Protein AF-N6UCB0-F1 (afdb_monomer)

Secondary structure (DSSP, 8-state):
--SEEE-TTS-EEEPPP--GGG--HHHHHHHHHHHHHHHHHTT-SS---PPPS-TT------PPP------------------------

Radius of gyration: 38.49 Å; Cα contacts (8 Å, |Δi|>4): 25; chains: 1; bounding box: 80×52×100 Å

Organism: Dendroctonus ponderosae (NCBI:txid77166)

Structure (mmCIF, N/CA/C/O backbone):
data_AF-N6UCB0-F1
#
_entry.id   AF-N6UCB0-F1
#
loop_
_atom_site.group_PDB
_atom_site.id
_atom_site.type_symbol
_atom_site.label_atom_id
_atom_site.label_alt_id
_atom_site.label_comp_id
_atom_site.label_asym_id
_atom_site.label_entity_id
_atom_site.label_seq_id
_atom_site.pdbx_PDB_ins_code
_atom_site.Cartn_x
_atom_site.Cartn_y
_atom_site.Cartn_z
_atom_site.occupancy
_atom_site.B_iso_or_equiv
_atom_site.auth_seq_id
_atom_site.auth_comp_id
_atom_site.auth_asym_id
_atom_site.auth_atom_id
_atom_site.pdbx_PDB_model_num
ATOM 1 N N . GLY A 1 1 ? -6.480 -12.204 18.189 1.00 53.19 1 GLY A N 1
ATOM 2 C CA . GLY A 1 1 ? -6.534 -10.755 18.458 1.00 53.19 1 GLY A CA 1
ATOM 3 C C . GLY A 1 1 ? -7.599 -10.158 17.570 1.00 53.19 1 GLY A C 1
ATOM 4 O O . GLY A 1 1 ? -7.492 -10.328 16.369 1.00 53.19 1 GLY A O 1
ATOM 5 N N . SER A 1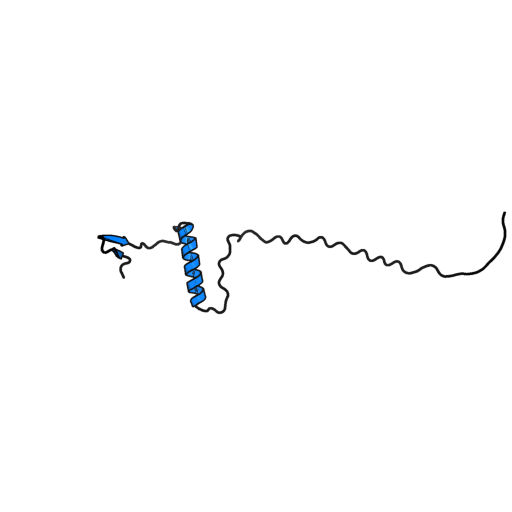 2 ? -8.635 -9.544 18.140 1.00 65.31 2 SER A N 1
ATOM 6 C CA . SER A 1 2 ? -9.876 -9.171 17.432 1.00 65.31 2 SER A CA 1
ATOM 7 C C . SER A 1 2 ? -9.807 -7.883 16.604 1.00 65.31 2 SER A C 1
ATOM 9 O O . SER A 1 2 ? -10.842 -7.273 16.395 1.00 65.31 2 SER A O 1
ATOM 11 N N . CYS A 1 3 ? -8.631 -7.418 16.170 1.00 78.19 3 CYS A N 1
ATOM 12 C CA . CYS A 1 3 ? -8.511 -6.136 15.453 1.00 78.19 3 CYS A CA 1
ATOM 13 C C . CYS A 1 3 ? -9.080 -4.922 16.225 1.00 78.19 3 CYS A C 1
ATOM 15 O O . CYS A 1 3 ? -9.302 -3.870 15.645 1.00 78.19 3 CYS A O 1
ATOM 17 N N . VAL A 1 4 ? -9.286 -5.042 17.541 1.00 84.62 4 VAL A N 1
ATOM 18 C CA . VAL A 1 4 ? -9.812 -3.981 18.406 1.00 84.62 4 VAL A CA 1
ATOM 19 C C . VAL A 1 4 ? -8.767 -3.616 19.451 1.00 84.62 4 VAL A C 1
ATOM 21 O O . VAL A 1 4 ? -8.309 -4.475 20.210 1.00 84.62 4 VAL A O 1
ATOM 24 N N . TRP A 1 5 ? -8.420 -2.335 19.516 1.00 86.19 5 TRP A N 1
ATOM 25 C CA . TRP A 1 5 ? -7.575 -1.754 20.552 1.00 86.19 5 TRP A CA 1
ATOM 26 C C . TRP A 1 5 ? -8.376 -0.752 21.369 1.00 86.19 5 TRP A C 1
ATOM 28 O O . TRP A 1 5 ? -8.902 0.225 20.842 1.00 86.19 5 TRP A O 1
ATOM 38 N N . ASN A 1 6 ? -8.450 -0.996 22.674 1.00 89.00 6 ASN A N 1
ATOM 39 C CA . ASN A 1 6 ? -9.102 -0.098 23.616 1.00 89.00 6 ASN A CA 1
ATOM 40 C C . ASN A 1 6 ? -8.033 0.725 24.340 1.00 89.00 6 ASN A C 1
ATOM 42 O O . ASN A 1 6 ? -7.072 0.181 24.882 1.00 89.00 6 ASN A O 1
ATOM 46 N N . SER A 1 7 ? -8.200 2.041 24.346 1.00 86.94 7 SER A N 1
ATOM 47 C CA . SER A 1 7 ? -7.425 2.963 25.168 1.00 86.94 7 SER A CA 1
ATOM 48 C C . SER A 1 7 ? -7.996 3.000 26.584 1.00 86.94 7 SER A C 1
ATOM 50 O O . SER A 1 7 ? -9.208 2.921 26.775 1.00 86.94 7 SER A O 1
ATOM 52 N N . LEU A 1 8 ? -7.135 3.238 27.576 1.00 86.25 8 LEU A N 1
ATOM 53 C CA . LEU A 1 8 ? -7.532 3.479 28.971 1.00 86.25 8 LEU A CA 1
ATOM 54 C C . LEU A 1 8 ? -8.432 4.720 29.134 1.00 86.25 8 LEU A C 1
ATOM 56 O O . LEU A 1 8 ? -9.125 4.857 30.133 1.00 86.25 8 LEU A O 1
ATOM 60 N N . SER A 1 9 ? -8.451 5.607 28.133 1.00 88.88 9 SER A N 1
ATOM 61 C CA . SER A 1 9 ? -9.344 6.772 28.058 1.00 88.88 9 SER A CA 1
ATOM 62 C C . SER A 1 9 ? -10.765 6.448 27.562 1.00 88.88 9 SER A C 1
ATOM 64 O O . SER A 1 9 ?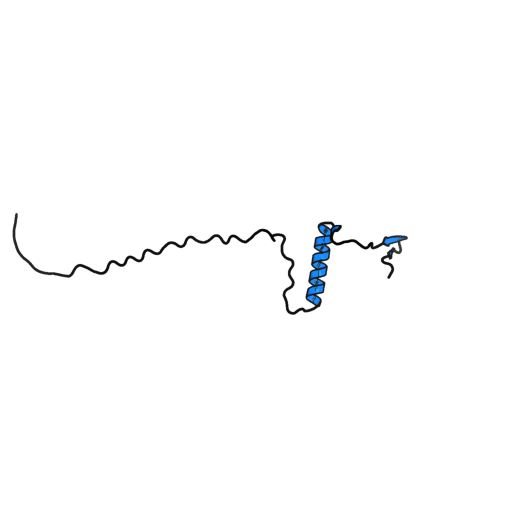 -11.563 7.360 27.367 1.00 88.88 9 SER A O 1
ATOM 66 N N . GLY A 1 10 ? -11.075 5.173 27.298 1.00 87.25 10 GLY A N 1
ATOM 67 C CA . GLY A 1 10 ? -12.363 4.728 26.754 1.00 87.25 10 GLY A CA 1
ATOM 68 C C . GLY A 1 10 ? -12.485 4.831 25.229 1.00 87.25 10 GLY A C 1
ATOM 69 O O . GLY A 1 10 ? -13.507 4.450 24.669 1.00 87.25 10 GLY A O 1
ATOM 70 N N . ARG A 1 11 ? -11.451 5.320 24.530 1.00 88.69 11 ARG A N 1
ATOM 71 C CA . ARG A 1 11 ? -11.424 5.349 23.057 1.00 88.69 11 ARG A CA 1
ATOM 72 C C . ARG A 1 11 ? -11.141 3.965 22.490 1.00 88.69 11 ARG A C 1
ATOM 74 O O . ARG A 1 11 ? -10.263 3.267 22.989 1.00 88.69 11 ARG A O 1
ATOM 81 N N . GLN A 1 12 ? -11.817 3.614 21.405 1.00 89.44 12 GLN A N 1
ATOM 82 C CA . GLN A 1 12 ? -11.661 2.335 2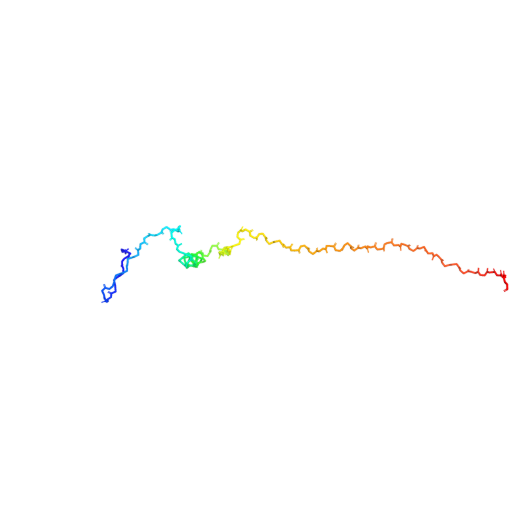0.725 1.00 89.44 12 GLN A CA 1
ATOM 83 C C . GLN A 1 12 ? -11.181 2.548 19.289 1.00 89.44 12 GLN A C 1
ATOM 85 O O . GLN A 1 12 ? -11.687 3.415 18.580 1.00 89.44 12 GLN A O 1
ATOM 90 N N . VAL A 1 13 ? -10.204 1.750 18.867 1.00 87.94 13 VAL A N 1
ATOM 91 C CA . VAL A 1 13 ? -9.718 1.676 17.488 1.00 87.94 13 VAL A CA 1
ATOM 92 C C . VAL A 1 13 ? -10.030 0.285 16.965 1.00 87.94 13 VAL A C 1
ATOM 94 O O . VAL A 1 13 ? -9.579 -0.704 17.540 1.00 87.94 13 VAL A O 1
ATOM 97 N N . ILE A 1 14 ? -10.805 0.217 15.887 1.00 87.75 14 ILE A N 1
ATOM 98 C CA . ILE A 1 14 ? -11.144 -1.028 15.199 1.00 87.75 14 ILE A CA 1
ATOM 99 C C . ILE A 1 14 ? -10.415 -1.006 13.861 1.00 87.75 14 ILE A C 1
ATOM 101 O O . ILE A 1 14 ? -10.670 -0.141 13.025 1.00 87.75 14 ILE A O 1
ATOM 105 N N . LEU A 1 15 ? -9.482 -1.931 13.680 1.00 83.88 15 LEU A N 1
ATOM 106 C CA . LEU A 1 15 ? -8.830 -2.166 12.403 1.00 83.88 15 LEU A CA 1
ATOM 107 C C . LEU A 1 15 ? -9.824 -2.912 11.513 1.00 83.88 15 LEU A C 1
ATOM 109 O O . LEU A 1 15 ? -10.347 -3.954 11.902 1.00 83.88 15 LEU A O 1
ATOM 113 N N . GLN A 1 16 ? -10.099 -2.343 10.347 1.00 82.69 16 GLN A N 1
ATOM 114 C CA . GLN A 1 16 ? -10.915 -2.969 9.316 1.00 82.69 16 GLN A CA 1
ATOM 115 C C . GLN A 1 16 ? -10.005 -3.567 8.252 1.00 82.69 16 GLN A C 1
ATOM 117 O O . GLN A 1 16 ? -8.930 -3.027 7.970 1.00 82.69 16 GLN A O 1
ATOM 122 N N . ASP A 1 17 ? -10.455 -4.667 7.662 1.00 82.06 17 ASP A N 1
ATOM 123 C CA . ASP A 1 17 ? -9.814 -5.215 6.478 1.00 82.06 17 ASP A CA 1
ATOM 124 C C . ASP A 1 17 ? -10.135 -4.314 5.280 1.00 82.06 17 ASP A C 1
ATOM 126 O O . ASP A 1 17 ? -11.280 -3.907 5.075 1.00 82.06 17 ASP A O 1
ATOM 130 N N . THR A 1 18 ? -9.112 -3.993 4.491 1.00 82.88 18 THR A N 1
ATOM 131 C CA . THR A 1 18 ? -9.227 -3.094 3.340 1.00 82.88 18 THR A CA 1
ATOM 132 C C . THR A 1 18 ? -8.481 -3.688 2.155 1.00 82.88 18 THR A C 1
ATOM 134 O O . THR A 1 18 ? -7.321 -4.088 2.281 1.00 82.88 18 THR A O 1
ATOM 137 N N . ASP A 1 19 ? -9.116 -3.697 0.983 1.00 84.56 19 ASP A N 1
ATOM 138 C CA . ASP A 1 19 ? -8.455 -4.116 -0.253 1.00 84.56 19 ASP A CA 1
ATOM 139 C C . ASP A 1 19 ? -7.422 -3.085 -0.716 1.00 84.56 19 ASP A C 1
ATOM 141 O O . ASP A 1 19 ? -7.620 -1.874 -0.600 1.00 84.56 19 ASP A O 1
ATOM 145 N N . LEU A 1 20 ? -6.353 -3.556 -1.365 1.00 83.75 20 LEU A N 1
ATOM 146 C CA . LEU A 1 20 ? -5.290 -2.701 -1.913 1.00 83.75 20 LEU A CA 1
ATOM 147 C C . LEU A 1 20 ? -5.808 -1.603 -2.862 1.00 83.75 20 LEU A C 1
ATOM 149 O O . LEU A 1 20 ? -5.178 -0.552 -2.981 1.00 83.75 20 LEU A O 1
ATOM 153 N N . LEU A 1 21 ? -6.940 -1.848 -3.531 1.00 85.50 21 LEU A N 1
ATOM 154 C CA . LEU A 1 21 ? -7.570 -0.918 -4.473 1.00 85.50 21 LEU A CA 1
ATOM 155 C C . LEU A 1 21 ? -8.205 0.296 -3.784 1.00 85.50 21 LEU A C 1
ATOM 157 O O . LEU A 1 21 ? -8.279 1.362 -4.391 1.00 85.50 21 LEU A O 1
ATOM 161 N N . HIS A 1 22 ? -8.627 0.149 -2.528 1.00 87.19 22 HIS A N 1
ATOM 162 C CA . HIS A 1 22 ? -9.319 1.191 -1.769 1.00 87.19 22 HIS A CA 1
ATOM 163 C C . HIS A 1 22 ? -8.367 2.053 -0.922 1.00 87.19 22 HIS A C 1
ATOM 165 O O . HIS A 1 22 ? -8.815 2.982 -0.256 1.00 87.19 22 HIS A O 1
ATOM 171 N N . LEU A 1 23 ? -7.057 1.775 -0.951 1.00 85.00 23 LEU A N 1
ATOM 172 C CA . LEU A 1 23 ? -6.058 2.549 -0.214 1.00 85.00 23 LEU A CA 1
ATOM 173 C C . LEU A 1 23 ? -5.849 3.931 -0.835 1.00 85.00 23 LEU A C 1
ATOM 175 O O . LEU A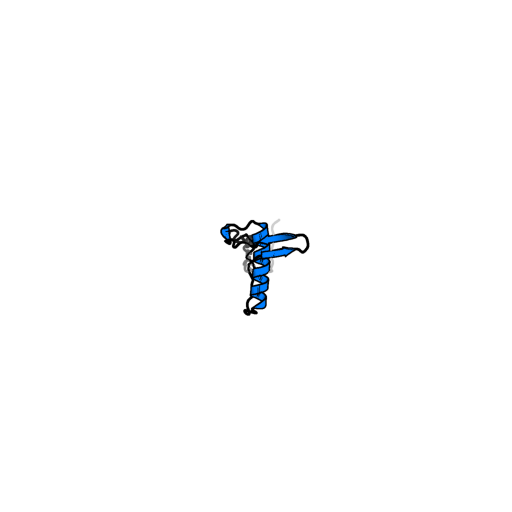 1 23 ? -5.590 4.065 -2.040 1.00 85.00 23 LEU A O 1
ATOM 179 N N . SER A 1 24 ? -5.847 4.951 0.020 1.00 87.81 24 SER A N 1
ATOM 180 C CA . SER A 1 24 ? -5.409 6.296 -0.343 1.00 87.81 24 SER A CA 1
ATOM 181 C C . SER A 1 24 ? -3.936 6.310 -0.768 1.00 87.81 24 SER A C 1
ATOM 183 O O . SER A 1 24 ? -3.156 5.392 -0.494 1.00 87.81 24 SER A O 1
ATOM 185 N N . GLU A 1 25 ? -3.514 7.390 -1.427 1.00 85.06 25 GLU A N 1
ATOM 186 C CA . GLU A 1 25 ? -2.129 7.534 -1.885 1.00 85.06 25 GLU A CA 1
ATOM 187 C C . GLU A 1 25 ? -1.121 7.470 -0.722 1.00 85.06 25 GLU A C 1
ATOM 189 O O . GLU A 1 25 ? -0.048 6.871 -0.848 1.00 85.06 25 GLU A O 1
ATOM 194 N N . LEU A 1 26 ? -1.477 8.049 0.430 1.00 87.81 26 LEU A N 1
ATOM 195 C CA . LEU A 1 26 ? -0.644 8.023 1.630 1.00 87.81 26 LEU A CA 1
ATOM 196 C C . LEU A 1 26 ? -0.500 6.595 2.168 1.00 87.81 26 LEU A C 1
ATOM 198 O O . LEU A 1 26 ? 0.619 6.133 2.400 1.00 87.81 26 LEU A O 1
ATOM 202 N N . GLU A 1 27 ? -1.616 5.889 2.337 1.00 87.50 27 GLU A N 1
ATOM 203 C CA . GLU A 1 27 ? -1.631 4.521 2.864 1.00 87.50 27 GLU A CA 1
ATOM 204 C C . GLU A 1 27 ? -0.860 3.572 1.951 1.00 87.50 27 GLU A C 1
ATOM 206 O O . GLU A 1 27 ? -0.043 2.785 2.429 1.00 87.50 27 GLU A O 1
ATOM 211 N N . ARG A 1 28 ? -1.024 3.710 0.631 1.00 88.12 28 ARG A N 1
ATOM 212 C CA . ARG A 1 28 ? -0.267 2.942 -0.362 1.00 88.12 28 ARG A CA 1
ATOM 213 C C . ARG A 1 28 ? 1.239 3.149 -0.211 1.00 88.12 28 ARG A C 1
ATOM 215 O O . ARG A 1 28 ? 1.985 2.171 -0.185 1.00 88.12 28 ARG A O 1
ATOM 222 N N . LYS A 1 29 ? 1.697 4.400 -0.065 1.00 88.38 29 LYS A N 1
ATOM 223 C CA . LYS A 1 29 ? 3.124 4.727 0.139 1.00 88.38 29 LYS A CA 1
ATOM 224 C C . LYS A 1 29 ? 3.668 4.137 1.439 1.00 88.38 29 LYS A C 1
ATOM 226 O O . LYS A 1 29 ? 4.802 3.656 1.467 1.00 88.38 29 LYS A O 1
ATOM 231 N N . VAL A 1 30 ? 2.887 4.167 2.518 1.00 89.75 30 VAL A N 1
ATOM 232 C CA . VAL A 1 30 ? 3.284 3.573 3.804 1.00 89.75 30 VAL A CA 1
ATOM 233 C C . VAL A 1 30 ? 3.355 2.051 3.694 1.00 89.75 30 VAL A C 1
ATOM 235 O O . VAL A 1 30 ? 4.383 1.464 4.039 1.00 89.75 30 VAL A O 1
ATOM 238 N N . LEU A 1 31 ? 2.316 1.414 3.152 1.00 89.62 31 LEU A N 1
ATOM 239 C CA . LEU A 1 31 ? 2.256 -0.035 2.969 1.00 89.62 31 LEU A CA 1
ATOM 240 C C . LEU A 1 31 ? 3.415 -0.539 2.111 1.00 89.62 31 LEU A C 1
ATOM 242 O O . LEU A 1 31 ? 4.056 -1.530 2.449 1.00 89.62 31 LEU A O 1
ATOM 246 N N . GLN A 1 32 ? 3.729 0.178 1.039 1.00 89.62 32 GLN A N 1
ATOM 247 C CA . GLN A 1 32 ? 4.837 -0.131 0.152 1.00 89.62 32 GLN A CA 1
ATOM 248 C C . GLN A 1 32 ? 6.189 -0.165 0.887 1.00 89.62 32 GLN A C 1
ATOM 250 O O . GLN A 1 32 ? 6.967 -1.100 0.695 1.00 89.62 32 GLN A O 1
ATOM 255 N N . LYS A 1 33 ? 6.462 0.804 1.772 1.00 89.62 33 LYS A N 1
ATOM 256 C CA . LYS A 1 33 ? 7.681 0.803 2.602 1.00 89.62 33 LYS A CA 1
ATOM 257 C C . LYS A 1 33 ? 7.729 -0.407 3.533 1.00 89.62 33 LYS A C 1
ATOM 259 O O . LYS A 1 33 ? 8.761 -1.069 3.621 1.00 89.62 33 LYS A O 1
ATOM 264 N N . VAL A 1 34 ? 6.611 -0.712 4.195 1.00 90.75 34 VAL A N 1
ATOM 265 C CA . VAL A 1 34 ? 6.504 -1.872 5.094 1.00 90.75 34 VAL A CA 1
ATOM 266 C C . VAL A 1 34 ? 6.703 -3.177 4.321 1.00 90.75 34 VAL A C 1
ATOM 268 O O . VAL A 1 34 ? 7.426 -4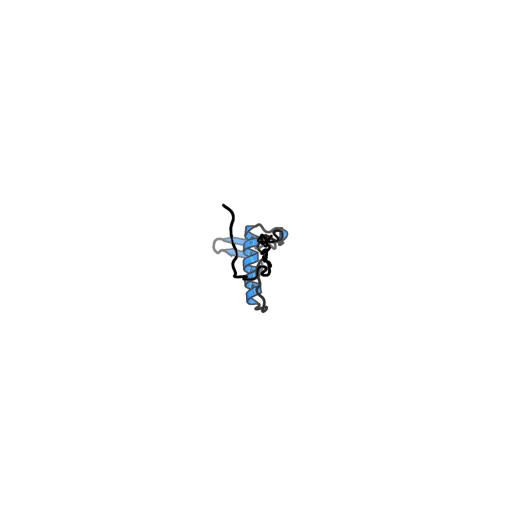.057 4.783 1.00 90.75 34 VAL A O 1
ATOM 271 N N . ALA A 1 35 ? 6.119 -3.298 3.129 1.00 90.00 35 ALA A N 1
ATOM 272 C CA . ALA A 1 35 ? 6.259 -4.470 2.272 1.00 90.00 35 ALA A CA 1
ATOM 273 C C . ALA A 1 35 ? 7.713 -4.688 1.831 1.00 90.00 35 ALA A C 1
ATOM 275 O O . ALA A 1 35 ? 8.212 -5.805 1.943 1.00 90.00 35 ALA A O 1
ATOM 276 N N . ILE A 1 36 ? 8.421 -3.632 1.409 1.00 89.75 36 ILE A N 1
ATOM 277 C CA . ILE A 1 36 ? 9.853 -3.723 1.080 1.00 89.75 36 ILE A CA 1
ATOM 278 C C . ILE A 1 36 ? 10.653 -4.209 2.287 1.00 89.75 36 ILE A C 1
ATOM 280 O O . ILE A 1 36 ? 11.432 -5.147 2.151 1.00 89.75 36 ILE A O 1
ATOM 284 N N . ALA A 1 37 ? 10.459 -3.594 3.456 1.00 88.88 37 ALA A N 1
ATOM 285 C CA . ALA A 1 37 ? 11.199 -3.960 4.661 1.00 88.88 37 ALA A CA 1
ATOM 286 C C . ALA A 1 37 ? 10.979 -5.436 5.024 1.00 88.88 37 ALA A C 1
ATOM 288 O O . ALA A 1 37 ? 11.931 -6.151 5.331 1.00 88.88 37 ALA A O 1
ATOM 289 N N . LYS A 1 38 ? 9.733 -5.915 4.907 1.00 89.56 38 LYS A N 1
ATOM 290 C CA . LYS A 1 38 ? 9.402 -7.330 5.108 1.00 89.56 38 LYS A CA 1
ATOM 291 C C . LYS A 1 38 ? 10.083 -8.236 4.079 1.00 89.56 38 LYS A C 1
ATOM 293 O O . LYS A 1 38 ? 10.663 -9.240 4.468 1.00 89.56 38 LYS A O 1
ATOM 298 N N . LEU A 1 39 ? 10.066 -7.883 2.793 1.00 88.31 39 LEU A N 1
ATOM 299 C CA . LEU A 1 39 ? 10.720 -8.669 1.736 1.00 88.31 39 LEU A CA 1
ATOM 300 C C . LEU A 1 39 ? 12.248 -8.696 1.876 1.00 88.31 39 LEU A C 1
ATOM 302 O O . LEU A 1 39 ? 12.872 -9.720 1.616 1.00 88.31 39 LEU A O 1
ATOM 306 N N . GLN A 1 40 ? 12.854 -7.593 2.311 1.00 88.38 40 GLN A N 1
ATOM 307 C CA . GLN A 1 40 ? 14.289 -7.520 2.584 1.00 88.38 40 GLN A CA 1
ATOM 308 C C . GLN A 1 40 ? 14.676 -8.388 3.784 1.00 88.38 40 GLN A C 1
ATOM 310 O O . GLN A 1 40 ? 15.675 -9.095 3.714 1.00 88.38 40 GLN A O 1
ATOM 315 N N . ALA A 1 41 ? 13.858 -8.407 4.841 1.00 89.56 41 ALA A N 1
ATOM 316 C CA . ALA A 1 41 ? 14.078 -9.265 6.006 1.00 89.56 41 ALA A CA 1
ATOM 317 C C . ALA A 1 41 ? 14.021 -10.769 5.676 1.00 89.56 41 ALA A C 1
ATOM 319 O O . ALA A 1 41 ? 14.605 -11.574 6.397 1.00 89.56 41 ALA A O 1
ATOM 320 N N . LEU A 1 42 ? 13.364 -11.152 4.574 1.00 89.81 42 LEU A N 1
ATOM 321 C CA . LEU A 1 42 ? 13.364 -12.530 4.072 1.00 89.81 42 LEU A CA 1
ATOM 322 C C . LEU A 1 42 ? 14.682 -12.928 3.382 1.00 89.81 42 LEU A C 1
ATOM 324 O O . LEU A 1 42 ? 14.836 -14.093 3.030 1.00 89.81 42 LEU A O 1
ATOM 328 N N . ASN A 1 43 ? 15.633 -12.000 3.195 1.00 84.75 43 ASN A N 1
ATOM 329 C CA . ASN A 1 43 ? 16.975 -12.252 2.651 1.00 84.75 43 ASN A CA 1
ATOM 330 C C . ASN A 1 43 ? 16.977 -13.080 1.355 1.00 8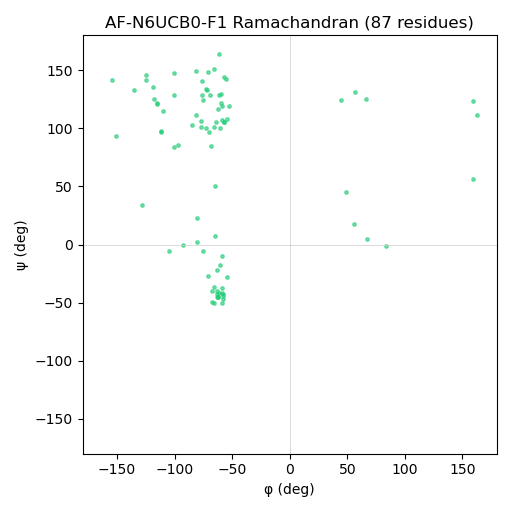4.75 43 ASN A C 1
ATOM 332 O O . ASN A 1 43 ? 17.787 -13.984 1.174 1.00 84.75 43 ASN A O 1
ATOM 336 N N . LEU A 1 44 ? 16.094 -12.730 0.417 1.00 84.44 44 LEU A N 1
ATOM 337 C CA . LEU A 1 44 ? 15.875 -13.448 -0.847 1.00 84.44 44 LEU A CA 1
ATOM 338 C C . LEU A 1 44 ? 17.082 -13.438 -1.817 1.00 84.44 44 LEU A C 1
ATOM 340 O O . LEU A 1 44 ? 16.945 -13.836 -2.969 1.00 84.44 44 LEU A O 1
ATOM 344 N N . GLY A 1 45 ? 18.247 -12.926 -1.404 1.00 79.31 45 GLY A N 1
ATOM 345 C CA . GLY A 1 45 ? 19.448 -12.810 -2.240 1.00 79.31 45 GLY A CA 1
ATOM 346 C C . GLY A 1 45 ? 19.329 -11.813 -3.399 1.00 79.31 45 GLY A C 1
ATOM 347 O O . GLY A 1 45 ? 20.252 -11.687 -4.199 1.00 79.31 45 GLY A O 1
ATOM 348 N N . VAL A 1 46 ? 18.212 -11.084 -3.493 1.00 83.00 46 VAL A N 1
ATOM 349 C CA . VAL A 1 46 ? 17.915 -10.125 -4.564 1.00 83.00 46 VAL A CA 1
ATOM 350 C C . VAL A 1 46 ? 17.588 -8.748 -3.997 1.00 83.00 46 VAL A C 1
ATOM 352 O O . VAL A 1 46 ? 16.992 -8.607 -2.929 1.00 83.00 46 VAL A O 1
ATOM 355 N N . CYS A 1 47 ? 17.971 -7.699 -4.725 1.00 77.25 47 CYS A N 1
ATOM 356 C CA . CYS A 1 47 ? 17.669 -6.328 -4.334 1.00 77.25 47 CYS A CA 1
ATOM 357 C C . CYS A 1 47 ? 16.201 -6.003 -4.648 1.00 77.25 47 CYS A C 1
ATOM 359 O O . CYS A 1 47 ? 15.850 -5.715 -5.792 1.00 77.25 47 CYS A O 1
ATOM 361 N N . VAL A 1 48 ? 15.342 -6.034 -3.629 1.00 81.06 48 VAL A N 1
ATOM 362 C CA . VAL A 1 48 ? 13.934 -5.643 -3.756 1.00 81.06 48 VAL A CA 1
ATOM 363 C C . VAL A 1 48 ? 13.836 -4.120 -3.683 1.00 81.06 48 VAL A C 1
ATOM 365 O O . VAL A 1 48 ? 14.089 -3.515 -2.638 1.00 81.06 48 VAL A O 1
ATOM 368 N N . LYS A 1 49 ? 13.475 -3.499 -4.809 1.00 80.81 49 LYS A N 1
ATOM 369 C CA . LYS A 1 49 ? 13.202 -2.064 -4.929 1.00 80.81 49 LYS A CA 1
ATOM 370 C C . LYS A 1 49 ? 11.816 -1.863 -5.508 1.00 80.81 49 LYS A C 1
ATOM 372 O O . LYS A 1 49 ? 11.402 -2.572 -6.419 1.00 80.81 49 LYS A O 1
ATOM 377 N N . VAL A 1 50 ? 11.129 -0.854 -4.999 1.00 77.69 50 VAL A N 1
ATOM 378 C CA . VAL A 1 50 ? 9.907 -0.362 -5.622 1.00 77.69 50 VAL A CA 1
ATOM 379 C C . VAL A 1 50 ? 10.258 0.310 -6.941 1.00 77.69 50 VAL A C 1
ATOM 381 O O . VAL A 1 50 ? 11.122 1.192 -6.944 1.00 77.69 50 VAL A O 1
ATOM 384 N N . PRO A 1 51 ? 9.595 -0.061 -8.046 1.00 71.69 51 PRO A N 1
ATOM 385 C CA . PRO A 1 51 ? 9.645 0.729 -9.261 1.00 71.69 51 PRO A CA 1
ATOM 386 C C . PRO A 1 51 ? 9.124 2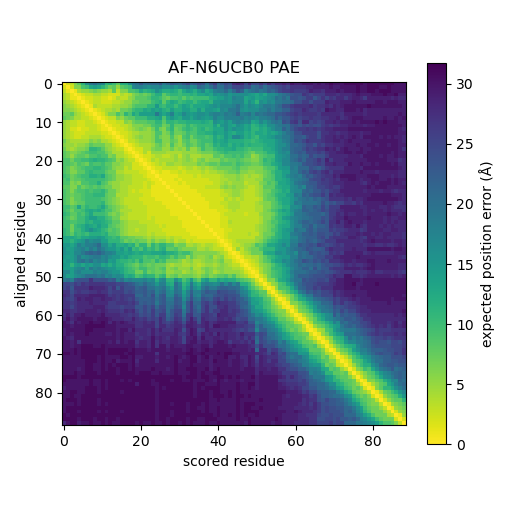.134 -8.948 1.00 71.69 51 PRO A C 1
ATOM 388 O O . PRO A 1 51 ? 7.989 2.295 -8.506 1.00 71.69 51 PRO A O 1
ATOM 391 N N . THR A 1 52 ? 9.954 3.157 -9.139 1.00 69.06 52 THR A N 1
ATOM 392 C CA . THR A 1 52 ? 9.473 4.540 -9.197 1.00 69.06 52 THR A CA 1
ATOM 393 C C . THR A 1 52 ? 8.433 4.645 -10.312 1.00 69.06 52 THR A C 1
ATOM 395 O O . THR A 1 52 ? 8.561 3.957 -11.324 1.00 69.06 52 THR A O 1
ATOM 398 N N . GLU A 1 53 ? 7.401 5.468 -10.112 1.00 56.12 53 GLU A N 1
ATOM 399 C CA . GLU A 1 53 ? 6.181 5.616 -10.933 1.00 56.12 53 GLU A CA 1
ATOM 400 C C . GLU A 1 53 ? 6.433 6.157 -12.365 1.00 56.12 53 GLU A C 1
ATOM 402 O O . GLU A 1 53 ? 5.808 7.100 -12.836 1.00 56.12 53 GLU A O 1
ATOM 407 N N . ASN A 1 54 ? 7.366 5.554 -13.095 1.00 53.53 54 ASN A N 1
ATOM 408 C CA . ASN A 1 54 ? 7.756 5.886 -14.459 1.00 53.53 54 ASN A CA 1
ATOM 409 C C . ASN A 1 54 ? 7.727 4.642 -15.354 1.00 53.53 54 ASN A C 1
ATOM 411 O O . ASN A 1 54 ? 8.504 4.542 -16.300 1.00 53.53 54 ASN A O 1
ATOM 415 N N . ILE A 1 55 ? 6.795 3.717 -15.108 1.00 54.81 55 ILE A N 1
ATOM 416 C CA . ILE A 1 55 ? 6.603 2.506 -15.929 1.00 54.81 55 ILE A CA 1
ATOM 417 C C . ILE A 1 55 ? 6.286 2.859 -17.410 1.00 54.81 55 ILE A C 1
ATOM 419 O O . ILE A 1 55 ? 6.372 2.000 -18.279 1.00 54.81 55 ILE A O 1
ATOM 423 N N . GLY A 1 56 ? 6.027 4.136 -17.742 1.00 52.53 56 GLY A N 1
ATOM 424 C CA . GLY A 1 56 ? 5.902 4.641 -19.119 1.00 52.53 56 GLY A CA 1
ATOM 425 C C . GLY A 1 56 ? 7.072 5.472 -19.677 1.00 52.53 56 GLY A C 1
ATOM 426 O O . GLY A 1 56 ? 7.040 5.822 -20.854 1.00 52.53 56 GLY A O 1
ATOM 427 N N . ALA A 1 57 ? 8.104 5.814 -18.899 1.00 54.03 57 ALA A N 1
ATOM 428 C CA . ALA A 1 57 ? 9.212 6.632 -19.401 1.00 54.03 57 ALA A CA 1
ATOM 429 C C . ALA A 1 57 ? 10.414 5.748 -19.743 1.00 54.03 57 ALA A C 1
ATOM 431 O O . ALA A 1 57 ? 11.345 5.597 -18.953 1.00 54.03 57 ALA A O 1
ATOM 432 N N . ILE A 1 58 ? 10.405 5.179 -20.951 1.00 60.81 58 ILE A N 1
ATOM 433 C CA . ILE A 1 58 ? 11.626 4.657 -21.573 1.00 60.81 58 ILE A CA 1
ATOM 434 C C . ILE A 1 58 ? 12.650 5.801 -21.532 1.00 60.81 58 ILE A C 1
ATOM 436 O O . ILE A 1 58 ? 12.381 6.857 -22.113 1.00 60.81 58 ILE A O 1
ATOM 440 N N . PRO A 1 59 ? 13.812 5.660 -20.868 1.00 58.34 59 PRO A N 1
ATOM 441 C CA . PRO A 1 59 ? 14.819 6.701 -20.911 1.00 58.34 59 PRO A CA 1
ATOM 442 C C . PRO A 1 59 ? 15.323 6.787 -22.352 1.00 58.34 59 PRO A C 1
ATOM 444 O O . PRO A 1 59 ? 16.141 5.976 -22.791 1.00 58.34 59 PRO A O 1
ATOM 447 N N . THR A 1 60 ? 14.841 7.772 -23.112 1.00 62.00 60 THR A N 1
ATOM 448 C CA . THR A 1 60 ? 15.396 8.103 -24.423 1.00 62.00 60 THR A CA 1
ATOM 449 C C . THR A 1 60 ? 16.782 8.682 -24.178 1.00 62.00 60 THR A C 1
ATOM 451 O O . THR A 1 60 ? 16.966 9.892 -24.025 1.00 62.00 60 THR A O 1
ATOM 454 N N . LYS A 1 61 ? 17.777 7.803 -24.060 1.00 66.25 61 LYS A N 1
ATOM 455 C CA . LYS A 1 61 ? 19.187 8.174 -23.991 1.00 66.25 61 LYS A CA 1
ATOM 456 C C . LYS A 1 61 ? 19.454 9.036 -25.226 1.00 66.25 61 LYS A C 1
ATOM 458 O O . LYS A 1 61 ? 19.430 8.519 -26.342 1.00 66.25 61 LYS A O 1
ATOM 463 N N . LYS A 1 62 ? 19.637 10.352 -25.051 1.00 66.88 62 LYS A N 1
ATOM 464 C CA . LYS A 1 62 ? 19.935 11.269 -26.162 1.00 66.88 62 LYS A CA 1
ATOM 465 C C . LYS A 1 62 ? 21.201 10.752 -26.849 1.00 66.88 62 LYS A C 1
ATOM 467 O O . LYS A 1 62 ? 22.291 10.819 -26.278 1.00 66.88 62 LYS A O 1
ATOM 472 N N . ARG A 1 63 ? 21.047 10.152 -28.036 1.00 67.88 63 ARG A N 1
ATOM 473 C CA . ARG A 1 63 ? 22.166 9.628 -28.826 1.00 67.88 63 ARG A CA 1
ATOM 474 C C . ARG A 1 63 ? 23.049 10.817 -29.179 1.00 67.88 63 ARG A C 1
ATOM 476 O O . ARG A 1 63 ? 22.599 11.739 -29.851 1.00 67.88 63 ARG A O 1
ATOM 483 N N . ARG A 1 64 ? 24.293 10.814 -28.696 1.00 71.19 64 ARG A N 1
ATOM 484 C CA . ARG A 1 64 ? 25.292 11.788 -29.144 1.00 71.19 64 ARG A CA 1
ATOM 485 C C . ARG A 1 64 ? 25.453 11.597 -30.657 1.00 71.19 64 ARG A C 1
ATOM 487 O O . ARG A 1 64 ? 25.603 10.445 -31.075 1.00 71.19 64 ARG A O 1
ATOM 494 N N . PRO A 1 65 ? 25.380 12.656 -31.479 1.00 69.00 65 PRO A N 1
ATOM 495 C CA . PRO A 1 65 ? 25.589 12.512 -32.909 1.00 69.00 65 PRO A CA 1
ATOM 496 C C . PRO A 1 65 ? 26.998 11.963 -33.130 1.00 69.00 65 PRO A C 1
ATOM 498 O O . PRO A 1 65 ? 27.985 12.534 -32.663 1.00 69.00 65 PRO A O 1
ATOM 501 N N . TYR A 1 66 ? 27.088 10.817 -33.800 1.00 67.00 66 TYR A N 1
ATOM 502 C CA . TYR A 1 66 ? 28.364 10.279 -34.240 1.00 67.00 66 TYR A CA 1
ATOM 503 C C . TYR A 1 66 ? 28.863 11.198 -35.353 1.00 67.00 66 TYR A C 1
ATOM 505 O O . TYR A 1 66 ? 28.432 11.088 -36.498 1.00 67.00 66 TYR A O 1
ATOM 513 N N . LEU A 1 67 ? 29.736 12.147 -35.008 1.00 71.81 67 LEU A N 1
ATOM 514 C CA . LEU A 1 67 ? 30.512 12.882 -35.999 1.00 71.81 67 LEU A CA 1
ATOM 515 C C . LEU A 1 67 ? 31.328 11.846 -36.772 1.00 71.81 67 LEU A C 1
ATOM 517 O O . LEU A 1 67 ? 32.268 11.264 -36.225 1.00 71.81 67 LEU A O 1
ATOM 521 N N . LEU A 1 68 ? 30.949 11.582 -38.025 1.00 70.75 68 LEU A N 1
ATOM 522 C CA . LEU A 1 68 ? 31.763 10.786 -38.935 1.00 70.75 68 LEU A CA 1
ATOM 523 C C . LEU A 1 68 ? 33.129 11.471 -39.022 1.00 70.75 68 LEU A C 1
ATOM 525 O O . LEU A 1 68 ? 33.276 12.525 -39.639 1.00 70.75 68 LEU A O 1
ATOM 529 N N . LYS A 1 69 ? 34.135 10.877 -38.377 1.00 67.06 69 LYS A N 1
ATOM 530 C CA . LYS A 1 69 ? 35.536 11.247 -38.563 1.00 67.06 69 LYS A CA 1
ATOM 531 C C . LYS A 1 69 ? 35.854 11.010 -40.040 1.00 67.06 69 LYS A C 1
ATOM 533 O O . LYS A 1 69 ? 36.057 9.869 -40.455 1.00 67.06 69 LYS A O 1
ATOM 538 N N . ARG A 1 70 ? 35.867 12.074 -40.849 1.00 63.12 70 ARG A N 1
ATOM 539 C CA . ARG A 1 70 ? 36.459 12.029 -42.189 1.00 63.12 70 ARG A CA 1
ATOM 540 C C . ARG A 1 70 ? 37.948 11.767 -42.002 1.00 63.12 70 ARG A C 1
ATOM 542 O O . ARG A 1 70 ? 38.693 12.631 -41.556 1.00 63.12 70 ARG A O 1
ATOM 549 N N . LYS A 1 71 ? 38.356 10.540 -42.293 1.00 61.75 71 LYS A N 1
ATOM 550 C CA . LYS A 1 71 ? 39.753 10.164 -42.476 1.00 61.75 71 LYS A CA 1
ATOM 551 C C . LYS A 1 71 ? 40.161 10.662 -43.858 1.00 61.75 71 LYS A C 1
ATOM 553 O O . LYS A 1 71 ? 39.691 10.131 -44.859 1.00 61.75 71 LYS A O 1
ATOM 558 N N . ALA A 1 72 ? 40.954 11.729 -43.902 1.00 69.19 72 ALA A N 1
ATOM 559 C CA . ALA A 1 72 ? 41.604 12.161 -45.128 1.00 69.19 72 ALA A CA 1
ATOM 560 C C . ALA A 1 72 ? 42.729 11.163 -45.431 1.00 69.19 72 ALA A C 1
ATOM 562 O O . ALA A 1 72 ? 43.781 11.187 -44.801 1.00 69.19 72 ALA A O 1
ATOM 563 N N . LEU A 1 73 ? 42.461 10.239 -46.350 1.00 60.41 73 LEU A N 1
ATOM 564 C CA . LEU A 1 73 ? 43.473 9.426 -47.016 1.00 60.41 73 LEU A CA 1
ATOM 565 C C . LEU A 1 73 ? 43.771 10.111 -48.349 1.00 60.41 73 LEU A C 1
ATOM 567 O O . LEU A 1 73 ? 43.163 9.789 -49.363 1.00 60.41 73 LEU A O 1
ATOM 571 N N . THR A 1 74 ? 44.676 11.086 -48.335 1.00 65.00 74 THR A N 1
ATOM 572 C CA . THR A 1 74 ? 45.353 11.521 -49.560 1.00 65.00 74 THR A CA 1
ATOM 573 C C . THR A 1 74 ? 46.806 11.097 -49.423 1.00 65.00 74 THR A C 1
ATOM 575 O O . THR A 1 74 ? 47.602 11.717 -48.721 1.00 65.00 74 THR A O 1
ATOM 578 N N . THR A 1 75 ? 47.096 9.948 -50.017 1.00 56.66 75 THR A N 1
ATOM 579 C CA . THR A 1 75 ? 48.430 9.396 -50.234 1.00 56.66 75 THR A CA 1
ATOM 580 C C . THR A 1 75 ? 49.305 10.390 -50.998 1.00 56.66 75 THR A C 1
ATOM 582 O O . THR A 1 75 ? 48.815 11.088 -51.885 1.00 56.66 75 THR A O 1
ATOM 585 N N . GLY A 1 76 ? 50.589 10.451 -50.641 1.00 58.31 76 GLY A N 1
ATOM 586 C CA . GLY A 1 76 ? 51.568 11.358 -51.231 1.00 58.31 76 GLY A CA 1
ATOM 587 C C . GLY A 1 76 ? 51.775 11.146 -52.731 1.00 58.31 76 GLY A C 1
ATOM 588 O O . GLY A 1 76 ? 52.040 10.033 -53.166 1.00 58.31 76 GLY A O 1
ATOM 589 N N . ILE A 1 77 ? 51.668 12.248 -53.469 1.00 60.28 77 ILE A N 1
ATOM 590 C CA . ILE A 1 77 ? 52.035 12.497 -54.870 1.00 60.28 77 ILE A CA 1
ATOM 591 C C . ILE A 1 77 ? 52.356 14.009 -54.831 1.00 60.28 77 ILE A C 1
ATOM 593 O O . ILE A 1 77 ? 51.443 14.806 -54.669 1.00 60.28 77 ILE A O 1
ATOM 597 N N . PHE A 1 78 ? 53.592 14.469 -54.639 1.00 53.78 78 PHE A N 1
ATOM 598 C CA . PHE A 1 78 ? 54.591 14.610 -55.690 1.00 53.78 78 PHE A CA 1
ATOM 599 C C . PHE A 1 78 ? 56.021 14.538 -55.145 1.00 53.78 78 PHE A C 1
ATOM 601 O O . PHE A 1 78 ? 56.358 15.038 -54.072 1.00 53.78 78 PHE A O 1
ATOM 608 N N . ASP A 1 79 ? 56.811 13.882 -55.978 1.00 46.03 79 ASP A N 1
ATOM 609 C CA . ASP A 1 79 ? 58.225 13.574 -55.934 1.00 46.03 79 ASP A CA 1
ATOM 610 C C . ASP A 1 79 ? 59.118 14.827 -56.036 1.00 46.03 79 ASP A C 1
ATOM 612 O O . ASP A 1 79 ? 58.750 15.853 -56.612 1.00 46.03 79 ASP A O 1
ATOM 616 N N . SER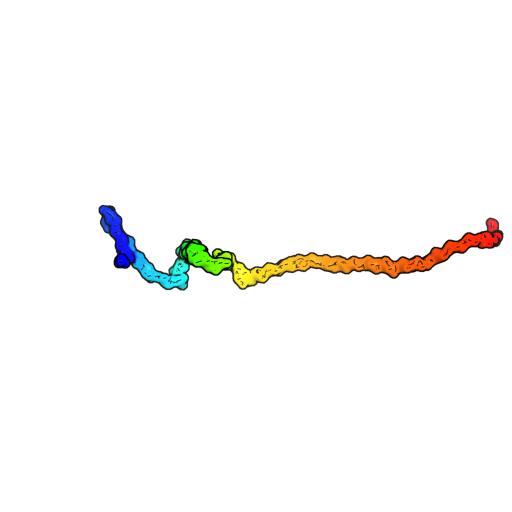 A 1 80 ? 60.301 14.734 -55.435 1.00 45.91 80 SER A N 1
ATOM 617 C CA . SER A 1 80 ? 61.328 15.771 -55.412 1.00 45.91 80 SER A CA 1
ATOM 618 C C . SER A 1 80 ? 62.207 15.698 -56.665 1.00 45.91 80 SER A C 1
ATOM 620 O O . SER A 1 80 ? 63.141 14.906 -56.709 1.00 45.91 80 SER A O 1
ATOM 622 N N . GLY A 1 81 ? 62.001 16.593 -57.635 1.00 45.09 81 GLY A N 1
ATOM 623 C CA . GLY A 1 81 ? 62.887 16.748 -58.797 1.00 45.09 81 GLY A CA 1
ATOM 624 C C . GLY A 1 81 ? 63.649 18.076 -58.800 1.00 45.09 81 GLY A C 1
ATOM 625 O O . GLY A 1 81 ? 63.124 19.092 -59.244 1.00 45.09 81 GLY A O 1
ATOM 626 N N . ARG A 1 82 ? 64.908 18.081 -58.340 1.00 47.81 82 ARG A N 1
ATOM 627 C CA . ARG A 1 82 ? 65.873 19.162 -58.625 1.00 47.81 82 ARG A CA 1
ATOM 628 C C . ARG A 1 82 ? 66.405 19.022 -60.061 1.00 47.81 82 ARG A C 1
ATOM 630 O O . ARG A 1 82 ? 66.970 17.971 -60.349 1.00 47.81 82 ARG A O 1
ATOM 637 N N . LYS A 1 83 ? 66.358 20.091 -60.869 1.00 42.31 83 LYS A N 1
ATOM 638 C CA . LYS A 1 83 ? 67.481 20.712 -61.629 1.00 42.31 83 LYS A CA 1
ATOM 639 C C . LYS A 1 83 ? 66.975 21.572 -62.803 1.00 42.31 83 LYS A C 1
ATOM 641 O O . LYS A 1 83 ? 66.269 21.066 -63.659 1.00 42.31 83 LYS A O 1
ATOM 646 N N . ASP A 1 84 ? 67.400 22.839 -62.777 1.00 46.97 84 ASP A N 1
ATOM 647 C CA . ASP A 1 84 ? 68.016 23.639 -63.856 1.00 46.97 84 ASP A CA 1
ATOM 648 C C . ASP A 1 84 ? 67.438 23.613 -65.291 1.00 46.97 84 ASP A C 1
ATOM 650 O O . ASP A 1 84 ? 67.403 22.554 -65.911 1.00 46.97 84 ASP A O 1
ATOM 654 N N . VAL A 1 85 ? 67.098 24.803 -65.834 1.00 46.28 85 VAL A N 1
ATOM 655 C CA . VAL A 1 85 ? 67.605 25.397 -6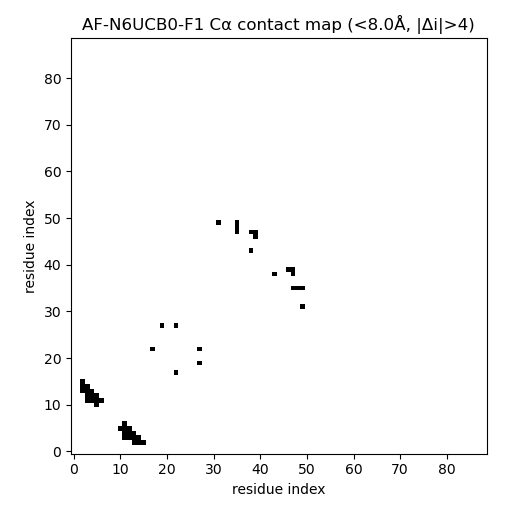7.109 1.00 46.28 85 VAL A CA 1
ATOM 656 C C . VAL A 1 85 ? 66.691 26.551 -67.613 1.00 46.28 85 VAL A C 1
ATOM 658 O O . VAL A 1 85 ? 65.562 26.337 -68.035 1.00 46.28 85 VAL A O 1
ATOM 661 N N . GLU A 1 86 ? 67.249 27.769 -67.548 1.00 43.53 86 GLU A N 1
ATOM 662 C CA . GLU A 1 86 ? 67.351 28.829 -68.585 1.00 43.53 86 GLU A CA 1
ATOM 663 C C . GLU A 1 86 ? 66.141 29.620 -69.194 1.00 43.53 86 GLU A C 1
ATOM 665 O O . GLU A 1 86 ? 65.260 29.076 -69.845 1.00 43.53 86 GLU A O 1
ATOM 670 N N . LYS A 1 87 ? 66.284 30.966 -69.085 1.00 37.31 87 LYS A N 1
ATOM 671 C CA . LYS A 1 87 ? 65.845 32.144 -69.897 1.00 37.31 87 LYS A CA 1
ATOM 672 C C . LYS A 1 87 ? 64.373 32.419 -70.251 1.00 37.31 87 LYS A C 1
ATOM 674 O O . LYS A 1 87 ? 63.723 31.656 -70.952 1.00 37.31 87 LYS A O 1
ATOM 679 N N . GLY A 1 88 ? 63.981 33.680 -70.002 1.00 36.81 88 GLY A N 1
ATOM 680 C CA . GLY A 1 88 ? 63.007 34.390 -70.842 1.00 36.81 88 GLY A CA 1
ATOM 681 C C . GLY A 1 88 ? 62.273 35.587 -70.220 1.00 36.81 88 GLY A C 1
ATOM 682 O O . GLY A 1 88 ? 61.051 35.536 -70.185 1.00 36.81 88 GLY A O 1
ATOM 683 N N . ASN A 1 89 ? 62.975 36.612 -69.713 1.00 31.67 89 ASN A N 1
ATOM 684 C CA . ASN A 1 89 ? 62.793 38.053 -70.022 1.00 31.67 89 ASN A CA 1
ATOM 685 C C . ASN A 1 89 ? 63.666 38.930 -69.117 1.00 31.67 89 ASN A C 1
ATOM 687 O O . ASN A 1 89 ? 63.790 38.588 -67.921 1.00 31.67 89 ASN A O 1
#

Foldseek 3Di:
DQQWDADPVRDIDHDDDDDPVPDDPVRNVVVVVVVLVVVVVVVPVDRDDDPDPPPPDPPPPPDDPPPPPPDPPDDDDDDDDDDDDDDDD

Sequence (89 aa):
GSCVWNSLSGRQVILQDTDLLHLSELERKVLQKVAIAKLQALNLGVCVKVPTENIGAIPTKKRRPYLLKRKALTTGIFDSGRKDVEKGN

Mean predicted aligned error: 18.53 Å

InterPro domains:
  IPR037863 Rho GTPase-activating protein 6/36 [PTHR12635] (2-84)

pLDDT: mean 72.84, std 16.31, range [31.67, 90.75]

Solvent-accessible surface area (backbone atoms only — not comparable to full-atom values): 6523 Å² total; per-residue (Å²): 132,87,46,63,49,75,45,97,86,74,49,73,47,71,66,74,92,76,60,82,87,75,51,51,75,66,55,46,57,52,50,50,53,54,50,46,54,55,55,57,73,64,63,74,86,63,89,83,71,82,79,69,100,48,93,81,62,76,80,76,72,80,75,74,80,79,76,79,79,80,77,85,84,77,78,94,81,84,81,91,80,90,78,91,86,85,89,90,131